Protein AF-A0A139DAP6-F1 (afdb_monomer_lite)

Sequence (101 aa):
RSWPLHHALEKVSEEGHGVVVLLNSAEDSYNLEDRIHEFFDREQASSAKGGSGVYFTVGTGSQILRDIGVGKMRLLSPPVKFSAISGFDLEVVEYVPYSQD

Foldseek 3Di:
DADDPVVVVVVCVVVVHDDDDDDDDPVVVPCPVVVVVCVVPVPCPPPDPPDDVVVVCQPVVLQVCVVVPAQEDAAAGDDDPDPPNVVSNHDDPHHDYDDDD

Radius of gyration: 16.1 Å; chains: 1; bounding box: 43×27×36 Å

Secondary structure (DSSP, 8-state):
-PPPHHHHHHHHHHTS------PPPHHHHH-HHHHHHHHH-TT-------SHHHHHHHHHHHHHHHHTT--EEEEESS-----SSGGGT-EEEEEE-----

pLDDT: mean 77.17, std 17.11, range [36.44, 96.38]

Structure (mmCIF, N/CA/C/O backbone):
data_AF-A0A139DAP6-F1
#
_entry.id   AF-A0A139DAP6-F1
#
loop_
_atom_site.group_PDB
_atom_site.id
_atom_site.type_symbol
_atom_site.label_atom_id
_atom_site.label_alt_id
_atom_site.label_comp_id
_atom_site.label_asym_id
_atom_site.label_entity_id
_atom_site.label_seq_id
_atom_site.pdbx_PDB_ins_code
_atom_site.Cartn_x
_atom_site.Cartn_y
_atom_site.Cartn_z
_atom_site.occupancy
_atom_site.B_iso_or_equiv
_atom_site.auth_seq_id
_atom_site.auth_comp_id
_atom_site.auth_asym_id
_atom_site.auth_atom_id
_atom_site.pdbx_PDB_model_num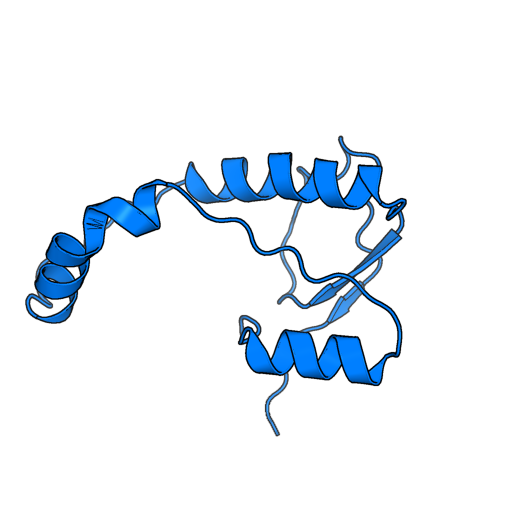
ATOM 1 N N . ARG A 1 1 ? 8.789 8.013 5.719 1.00 70.19 1 ARG A N 1
ATOM 2 C CA . ARG A 1 1 ? 9.684 7.237 4.823 1.00 70.19 1 ARG A CA 1
ATOM 3 C C . ARG A 1 1 ? 8.841 6.187 4.107 1.00 70.19 1 ARG A C 1
ATOM 5 O O . ARG A 1 1 ? 7.781 5.866 4.633 1.00 70.19 1 ARG A O 1
ATOM 12 N N . SER A 1 2 ? 9.243 5.724 2.921 1.00 79.12 2 SER A N 1
ATOM 13 C CA . SER A 1 2 ? 8.588 4.580 2.272 1.00 79.12 2 SER A CA 1
ATOM 14 C C . SER A 1 2 ? 8.895 3.291 3.036 1.00 79.12 2 SER A C 1
ATOM 16 O O . SER A 1 2 ? 9.906 3.211 3.734 1.00 79.12 2 SER A O 1
ATOM 18 N N . TRP A 1 3 ? 8.010 2.307 2.912 1.00 89.12 3 TRP A N 1
ATOM 19 C CA . TRP A 1 3 ? 8.213 0.969 3.455 1.00 89.12 3 TRP A CA 1
ATOM 20 C C . TRP A 1 3 ? 9.170 0.171 2.560 1.00 89.12 3 TRP A C 1
ATOM 22 O O . TRP A 1 3 ? 8.900 0.046 1.363 1.00 89.12 3 TRP A O 1
ATOM 32 N N . PRO A 1 4 ? 10.267 -0.392 3.096 1.00 90.88 4 PRO A N 1
ATOM 33 C CA . PRO A 1 4 ? 11.013 -1.438 2.404 1.00 90.88 4 PRO A CA 1
ATOM 34 C C . PRO A 1 4 ? 10.144 -2.692 2.229 1.00 90.88 4 PRO A C 1
ATOM 36 O O . PRO A 1 4 ? 9.389 -3.045 3.134 1.00 90.88 4 PRO A O 1
ATOM 39 N N . LEU A 1 5 ? 10.258 -3.381 1.086 1.00 89.19 5 LEU A N 1
ATOM 40 C CA . LEU A 1 5 ? 9.402 -4.532 0.755 1.00 89.19 5 LEU A CA 1
ATOM 41 C C . LEU A 1 5 ? 9.459 -5.638 1.817 1.00 89.19 5 LEU A C 1
ATOM 43 O O . LEU A 1 5 ? 8.421 -6.172 2.196 1.00 89.19 5 LEU A O 1
ATOM 47 N N . HIS A 1 6 ? 10.654 -5.972 2.311 1.00 92.69 6 HIS A N 1
ATOM 48 C CA . HIS A 1 6 ? 10.815 -7.034 3.305 1.00 92.69 6 HIS A CA 1
ATOM 49 C C . HIS A 1 6 ? 10.111 -6.694 4.624 1.00 92.69 6 HIS A C 1
ATOM 51 O O . HIS A 1 6 ? 9.406 -7.542 5.157 1.00 92.69 6 HIS A O 1
ATOM 57 N N . HIS A 1 7 ? 10.200 -5.444 5.087 1.00 94.31 7 HIS A N 1
ATOM 58 C CA . HIS A 1 7 ? 9.480 -4.993 6.282 1.00 94.31 7 HIS A CA 1
ATOM 59 C C . HIS A 1 7 ? 7.967 -4.882 6.060 1.00 94.31 7 HIS A C 1
ATOM 61 O O . HIS A 1 7 ? 7.196 -5.116 6.983 1.00 94.31 7 HIS A O 1
ATOM 67 N N . ALA A 1 8 ? 7.511 -4.549 4.848 1.00 93.06 8 ALA A N 1
ATOM 68 C CA . ALA A 1 8 ? 6.082 -4.563 4.534 1.00 93.06 8 ALA A CA 1
ATOM 69 C C . ALA A 1 8 ? 5.507 -5.989 4.589 1.00 93.06 8 ALA A C 1
ATOM 71 O O . ALA A 1 8 ? 4.430 -6.196 5.145 1.00 93.06 8 ALA A O 1
ATOM 72 N N . LEU A 1 9 ? 6.236 -6.970 4.044 1.00 95.12 9 LEU A N 1
ATOM 73 C CA . LEU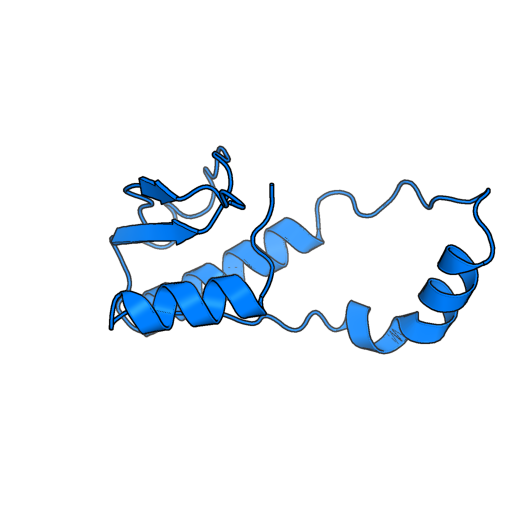 A 1 9 ? 5.863 -8.386 4.111 1.00 95.12 9 LEU A CA 1
ATOM 74 C C . LEU A 1 9 ? 5.843 -8.899 5.556 1.00 95.12 9 LEU A C 1
ATOM 76 O O . LEU A 1 9 ? 4.880 -9.551 5.950 1.00 95.12 9 LEU A O 1
ATOM 80 N N . GLU A 1 10 ? 6.869 -8.567 6.341 1.00 95.75 10 GLU A N 1
ATOM 81 C CA . GLU A 1 10 ? 6.946 -8.885 7.771 1.00 95.75 10 GLU A CA 1
ATOM 82 C C . GLU A 1 10 ? 5.744 -8.307 8.525 1.00 95.75 10 GLU A C 1
ATOM 84 O O . GLU A 1 10 ? 5.001 -9.052 9.162 1.00 95.75 10 GLU A O 1
ATOM 89 N N . LYS A 1 11 ? 5.458 -7.013 8.340 1.00 95.44 11 LYS A N 1
ATOM 90 C CA . LYS A 1 11 ? 4.331 -6.353 9.002 1.00 95.44 11 LYS A CA 1
ATOM 91 C C . LYS A 1 11 ? 2.983 -6.974 8.636 1.00 95.44 11 LYS A C 1
ATOM 93 O O . LYS A 1 11 ? 2.143 -7.172 9.507 1.00 95.44 11 LYS A O 1
ATOM 98 N N . VAL A 1 12 ? 2.760 -7.290 7.360 1.00 95.12 12 VAL A N 1
ATOM 99 C CA . VAL A 1 12 ? 1.529 -7.969 6.917 1.00 95.12 12 VAL A CA 1
ATOM 100 C C . VAL A 1 12 ? 1.418 -9.369 7.527 1.00 95.12 12 VAL A C 1
ATOM 102 O O . VAL A 1 12 ? 0.323 -9.778 7.913 1.00 95.12 12 VAL A O 1
ATOM 105 N N . SER A 1 13 ? 2.536 -10.089 7.650 1.00 96.00 13 SER A N 1
ATOM 106 C CA . SER A 1 13 ? 2.574 -11.399 8.302 1.00 96.00 13 SER A CA 1
ATOM 107 C C . SER A 1 13 ? 2.243 -11.314 9.794 1.00 96.00 13 SER A C 1
ATOM 109 O O . SER A 1 13 ? 1.517 -12.171 10.294 1.00 96.00 13 SER A O 1
ATOM 111 N N . GLU A 1 14 ? 2.747 -10.303 10.505 1.00 96.38 14 GLU A N 1
ATOM 112 C CA . GLU A 1 14 ? 2.471 -10.084 11.935 1.00 96.38 14 GLU A CA 1
ATOM 113 C C . GLU A 1 14 ? 0.990 -9.815 12.222 1.00 96.38 14 GLU A C 1
ATOM 115 O O . GLU A 1 14 ? 0.457 -10.296 13.219 1.00 96.38 14 GLU A O 1
ATOM 120 N N . GLU A 1 15 ? 0.308 -9.074 11.345 1.00 95.12 15 GLU A N 1
ATOM 121 C CA . GLU A 1 15 ? -1.134 -8.817 11.476 1.00 95.12 15 GLU A CA 1
ATOM 122 C C . GLU A 1 15 ? -1.976 -10.079 11.200 1.00 95.12 15 GLU A C 1
ATOM 124 O O . GLU A 1 15 ? -3.172 -10.109 11.488 1.00 95.12 15 GLU A O 1
ATOM 129 N N . GLY A 1 16 ? -1.380 -11.127 10.613 1.00 95.00 16 GLY A N 1
ATOM 130 C CA . GLY A 1 16 ? -2.051 -12.381 10.254 1.00 95.00 16 GLY A CA 1
ATOM 131 C C . GLY A 1 16 ? -3.036 -12.262 9.085 1.00 95.00 16 GLY A C 1
ATOM 132 O O . GLY A 1 16 ? -3.561 -13.273 8.617 1.00 95.00 16 GLY A O 1
ATOM 133 N N . HIS A 1 17 ? -3.282 -11.047 8.591 1.00 92.12 17 HIS A N 1
ATOM 134 C CA . HIS A 1 17 ? -4.124 -10.767 7.438 1.00 92.12 17 HIS A CA 1
ATOM 135 C C . HIS A 1 17 ? -3.646 -9.512 6.695 1.00 92.12 17 HIS A C 1
ATOM 137 O O . HIS A 1 17 ? -3.384 -8.461 7.281 1.00 92.12 17 HIS A O 1
ATOM 143 N N . GLY A 1 18 ? -3.602 -9.578 5.369 1.00 94.25 18 GLY A N 1
ATOM 144 C CA . GLY A 1 18 ? -3.288 -8.424 4.537 1.00 94.25 18 GLY A CA 1
ATOM 145 C C . GLY A 1 18 ? -2.914 -8.821 3.120 1.00 94.25 18 GLY A C 1
ATOM 146 O O . GLY A 1 18 ? -2.914 -9.998 2.764 1.00 94.25 18 GLY A O 1
ATOM 147 N N . VAL A 1 19 ? -2.629 -7.812 2.303 1.00 94.94 19 VAL A N 1
ATOM 148 C CA . VAL A 1 19 ? -2.332 -7.978 0.881 1.00 94.94 19 VAL A CA 1
ATOM 149 C C . VAL A 1 19 ? -1.106 -7.144 0.544 1.00 94.94 19 VAL A C 1
ATOM 151 O O . VAL A 1 19 ? -1.043 -5.963 0.880 1.00 94.94 19 VAL A O 1
ATOM 154 N N . VAL A 1 20 ? -0.154 -7.751 -0.161 1.00 93.69 20 VAL A N 1
ATOM 155 C CA . VAL A 1 20 ? 0.958 -7.046 -0.804 1.00 93.69 20 VAL A CA 1
ATOM 156 C C . VAL A 1 20 ? 0.800 -7.210 -2.309 1.00 93.69 20 VAL A C 1
ATOM 158 O O . VAL A 1 20 ? 0.818 -8.328 -2.819 1.00 93.69 20 VAL A O 1
ATOM 161 N N . VAL A 1 21 ? 0.629 -6.095 -3.021 1.00 90.62 21 VAL A N 1
ATOM 162 C CA . VAL A 1 21 ? 0.506 -6.083 -4.484 1.00 90.62 21 VAL A CA 1
ATOM 163 C C . VAL A 1 21 ? 1.845 -5.672 -5.085 1.00 90.62 21 VAL A C 1
ATOM 165 O O . VAL A 1 21 ? 2.299 -4.547 -4.886 1.00 90.62 21 VAL A O 1
ATOM 168 N N . LEU A 1 22 ? 2.473 -6.583 -5.829 1.00 87.75 22 LEU A N 1
ATOM 169 C CA . LEU A 1 22 ? 3.700 -6.314 -6.572 1.00 87.75 22 LEU A CA 1
ATOM 170 C C . LEU A 1 22 ? 3.352 -6.083 -8.046 1.00 87.75 22 LEU A C 1
ATOM 172 O O . LEU A 1 22 ? 2.948 -7.010 -8.745 1.00 87.75 22 LEU A O 1
ATOM 176 N N . LEU A 1 23 ? 3.498 -4.844 -8.511 1.00 83.00 23 LEU A N 1
ATOM 177 C CA . LEU A 1 23 ? 3.262 -4.481 -9.907 1.00 83.00 23 LEU A CA 1
ATOM 178 C C . LEU A 1 23 ? 4.598 -4.413 -10.639 1.00 83.00 23 LEU A C 1
ATOM 180 O O . LEU A 1 23 ? 5.470 -3.633 -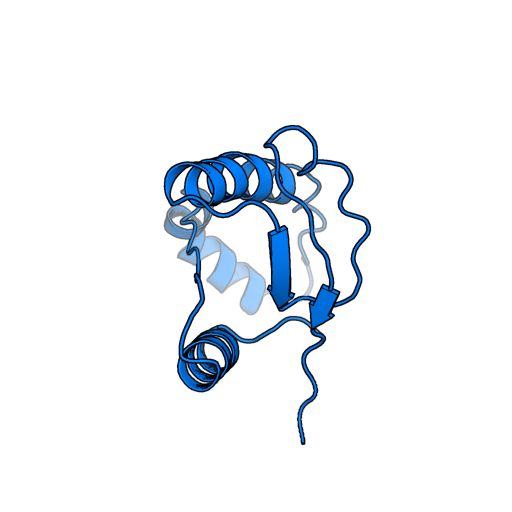10.266 1.00 83.00 23 LEU A O 1
ATOM 184 N N . ASN A 1 24 ? 4.754 -5.232 -11.676 1.00 73.94 24 ASN A N 1
ATOM 185 C CA . ASN A 1 24 ? 5.904 -5.148 -12.564 1.00 73.94 24 ASN A CA 1
ATOM 186 C C . ASN A 1 24 ? 5.625 -4.108 -13.654 1.00 73.94 24 ASN A C 1
ATOM 188 O O . ASN A 1 24 ? 4.659 -4.254 -14.408 1.00 73.94 24 ASN A O 1
ATOM 192 N N . SER A 1 25 ? 6.468 -3.084 -13.759 1.00 65.81 25 SER A N 1
ATOM 193 C CA . SER A 1 25 ? 6.416 -2.141 -14.877 1.00 65.81 25 SER A CA 1
ATOM 194 C C . SER A 1 25 ? 7.361 -2.652 -15.959 1.00 65.81 25 SER A C 1
ATOM 196 O O . SER A 1 25 ? 8.534 -2.889 -15.687 1.00 65.81 25 SER A O 1
ATOM 198 N N . ALA A 1 26 ? 6.891 -2.809 -17.198 1.00 57.75 26 ALA A N 1
ATOM 199 C CA . ALA A 1 26 ? 7.741 -3.284 -18.296 1.00 57.75 26 ALA A CA 1
ATOM 200 C C . ALA A 1 26 ? 9.017 -2.427 -18.470 1.00 57.75 26 ALA A C 1
ATOM 202 O O . ALA A 1 26 ? 10.068 -2.949 -18.828 1.00 57.75 26 ALA A O 1
ATOM 203 N N . GLU A 1 27 ? 8.963 -1.137 -18.122 1.00 55.53 27 GLU A N 1
ATOM 204 C CA . GLU A 1 27 ? 10.118 -0.229 -18.149 1.00 55.53 27 GLU A CA 1
ATOM 205 C C . GLU A 1 27 ? 11.245 -0.586 -17.164 1.00 55.53 27 GLU A C 1
ATOM 207 O O . GLU A 1 27 ? 12.390 -0.191 -17.388 1.00 55.53 27 GLU A O 1
ATOM 212 N N . ASP A 1 28 ? 10.967 -1.359 -16.109 1.00 55.94 28 ASP A N 1
ATOM 213 C CA . ASP A 1 28 ? 11.994 -1.811 -15.159 1.00 55.94 28 ASP A CA 1
ATOM 214 C C . ASP A 1 28 ? 12.861 -2.940 -15.740 1.00 55.94 28 ASP A C 1
ATOM 216 O O . ASP A 1 28 ? 13.984 -3.158 -15.284 1.00 55.94 28 ASP A O 1
ATOM 220 N N . SER A 1 29 ? 12.362 -3.640 -16.767 1.00 53.94 29 SER A N 1
ATOM 221 C CA . SER A 1 29 ? 13.030 -4.799 -17.377 1.00 53.94 29 SER A CA 1
ATOM 222 C C . SER A 1 29 ? 14.034 -4.403 -18.464 1.00 53.94 29 SER A C 1
ATOM 224 O O . SER A 1 29 ? 15.040 -5.083 -18.647 1.00 53.94 29 SER A O 1
ATOM 226 N N . TYR A 1 30 ? 13.763 -3.314 -19.192 1.00 53.22 30 TYR A N 1
ATOM 227 C CA . TYR A 1 30 ? 14.518 -2.940 -20.397 1.00 53.22 30 TYR A CA 1
ATOM 228 C C . TYR A 1 30 ? 15.636 -1.917 -20.162 1.00 53.22 30 TYR A C 1
ATOM 230 O O . TYR A 1 30 ? 16.434 -1.693 -21.061 1.00 53.22 30 TYR A O 1
ATOM 238 N N . ASN A 1 31 ? 15.747 -1.352 -18.957 1.00 63.09 31 ASN A N 1
ATOM 239 C CA . ASN A 1 31 ? 16.648 -0.228 -18.674 1.00 63.09 31 ASN A CA 1
ATOM 240 C C . ASN A 1 31 ? 17.770 -0.571 -17.680 1.00 63.09 31 ASN A C 1
ATOM 242 O O . ASN A 1 31 ? 18.272 0.312 -16.989 1.00 63.09 31 ASN A O 1
ATOM 246 N N . LEU A 1 32 ? 18.156 -1.845 -17.531 1.00 70.94 32 LEU A N 1
ATOM 247 C CA . LEU A 1 32 ? 19.231 -2.204 -16.592 1.00 70.94 32 LEU A CA 1
ATOM 248 C C . LEU A 1 32 ? 20.553 -1.512 -16.959 1.00 70.94 32 LEU A C 1
ATOM 250 O O . LEU A 1 32 ? 21.239 -1.014 -16.073 1.00 70.94 32 LEU A O 1
ATOM 254 N N . GLU A 1 33 ? 20.873 -1.452 -18.251 1.00 74.19 33 GLU A N 1
ATOM 255 C CA . GLU A 1 33 ? 22.056 -0.762 -18.772 1.00 74.19 33 GLU A CA 1
ATOM 256 C C . GLU A 1 33 ? 22.012 0.737 -18.444 1.00 74.19 33 GLU A C 1
ATOM 258 O O . GLU A 1 33 ? 22.926 1.247 -17.799 1.00 74.19 33 GLU A O 1
ATOM 263 N N . ASP A 1 34 ? 20.900 1.412 -18.739 1.00 71.75 34 ASP A N 1
ATOM 264 C CA . ASP A 1 34 ? 20.709 2.831 -18.414 1.00 71.75 34 ASP A CA 1
ATOM 265 C C . ASP A 1 34 ? 20.802 3.110 -16.908 1.00 71.75 34 ASP A C 1
ATOM 267 O O . ASP A 1 34 ? 21.388 4.106 -16.493 1.00 71.75 34 ASP A O 1
ATOM 271 N N . ARG A 1 35 ? 20.284 2.210 -16.061 1.00 70.88 35 ARG A N 1
ATOM 272 C CA . ARG A 1 35 ? 20.383 2.342 -14.595 1.00 70.88 35 ARG A CA 1
ATOM 273 C C . ARG A 1 35 ? 21.805 2.142 -14.087 1.00 70.88 35 ARG A C 1
ATOM 275 O O . ARG A 1 35 ? 22.190 2.776 -13.106 1.00 70.88 35 ARG A O 1
ATOM 282 N N . ILE A 1 36 ? 22.575 1.260 -14.723 1.00 78.88 36 ILE A N 1
ATOM 283 C CA . ILE A 1 36 ? 24.000 1.091 -14.431 1.00 78.88 36 ILE A CA 1
ATOM 284 C C . ILE A 1 36 ? 24.738 2.377 -14.813 1.00 78.88 36 ILE A C 1
ATOM 286 O O . ILE A 1 36 ? 25.487 2.904 -13.991 1.00 78.88 36 ILE A O 1
ATOM 290 N N . HIS A 1 37 ? 24.479 2.925 -16.001 1.00 77.12 37 HIS A N 1
ATOM 291 C CA . HIS A 1 37 ? 25.070 4.190 -16.432 1.00 77.12 37 HIS A CA 1
ATOM 292 C C . HIS A 1 37 ? 24.693 5.358 -15.509 1.00 77.12 37 HIS A C 1
ATOM 294 O O . HIS A 1 37 ? 25.590 6.054 -15.045 1.00 77.12 37 HIS A O 1
ATOM 300 N N . GLU A 1 38 ? 23.419 5.517 -15.138 1.00 73.50 38 GLU A N 1
ATOM 301 C CA . GLU A 1 38 ? 22.949 6.559 -14.207 1.00 73.50 38 GLU A CA 1
ATOM 302 C C . GLU A 1 38 ? 23.562 6.418 -12.799 1.00 73.50 38 GLU A C 1
ATOM 304 O O . GLU A 1 38 ? 23.842 7.411 -12.128 1.00 73.50 38 GLU A O 1
ATOM 309 N N . PHE A 1 39 ? 23.821 5.189 -12.338 1.00 73.19 39 PHE A N 1
ATOM 310 C CA . PHE A 1 39 ? 24.484 4.959 -11.052 1.00 73.19 39 PHE A CA 1
ATOM 311 C C . PHE A 1 39 ? 25.945 5.433 -11.051 1.00 73.19 39 PHE A C 1
ATOM 313 O O . PHE A 1 39 ? 26.425 5.965 -10.042 1.00 73.19 39 PHE A O 1
ATOM 320 N N . PHE A 1 40 ? 26.654 5.223 -12.163 1.00 79.56 40 PHE A N 1
ATOM 321 C CA . PHE A 1 40 ? 28.058 5.609 -12.302 1.00 79.56 40 PHE A CA 1
ATOM 322 C C . PHE A 1 40 ? 28.238 7.075 -12.716 1.00 79.56 40 PHE A C 1
ATOM 324 O O . PHE A 1 40 ? 29.230 7.687 -12.317 1.00 79.56 40 PHE A O 1
ATOM 331 N N . ASP A 1 41 ? 27.279 7.652 -13.438 1.00 70.44 41 ASP A N 1
ATOM 332 C CA . ASP A 1 41 ? 27.349 9.006 -13.986 1.00 70.44 41 ASP A CA 1
ATOM 333 C C . ASP A 1 41 ? 26.482 9.980 -13.165 1.00 70.44 41 ASP A C 1
ATOM 335 O O . ASP A 1 41 ? 25.370 10.366 -13.527 1.00 70.44 41 ASP A O 1
ATOM 339 N N . ARG A 1 42 ? 26.990 10.363 -11.984 1.00 58.62 42 ARG A N 1
ATOM 340 C CA . ARG A 1 42 ? 26.262 11.172 -10.980 1.00 58.62 42 ARG A CA 1
ATOM 341 C C . ARG A 1 42 ? 25.880 12.593 -11.429 1.00 58.62 42 ARG A C 1
ATOM 343 O O . ARG A 1 42 ? 25.168 13.268 -10.686 1.00 58.62 42 ARG A O 1
ATOM 350 N N . GLU A 1 43 ? 26.356 13.070 -12.579 1.00 57.78 43 GLU A N 1
ATOM 351 C CA . GLU A 1 43 ? 26.120 14.446 -13.046 1.00 57.78 43 GLU A CA 1
ATOM 352 C C . GLU A 1 43 ? 24.869 14.604 -13.925 1.00 57.78 43 GLU A C 1
ATOM 354 O O . GLU A 1 43 ? 24.353 15.715 -14.052 1.00 57.78 43 GLU A O 1
ATOM 359 N N . GLN A 1 44 ? 24.308 13.514 -14.457 1.00 52.19 44 GLN A N 1
ATOM 360 C CA . GLN A 1 44 ? 23.034 13.527 -15.184 1.00 52.19 44 GLN A CA 1
ATOM 361 C C . GLN A 1 44 ? 21.967 12.767 -14.398 1.00 52.19 44 GLN A C 1
ATOM 363 O O . GLN A 1 44 ? 21.460 11.737 -14.829 1.00 52.19 44 GLN A O 1
ATOM 368 N N . ALA A 1 45 ? 21.588 13.296 -13.233 1.00 49.12 45 ALA A N 1
ATOM 369 C CA . ALA A 1 45 ? 20.340 12.884 -12.604 1.00 49.12 45 ALA A CA 1
ATOM 370 C C . ALA A 1 45 ? 19.198 13.260 -13.557 1.00 49.12 45 ALA A C 1
ATOM 372 O O . ALA A 1 45 ? 18.828 14.435 -13.679 1.00 49.12 45 ALA A O 1
ATOM 373 N N . SER A 1 46 ? 18.683 12.266 -14.277 1.00 51.34 46 SER A N 1
ATOM 374 C CA . SER A 1 46 ? 17.599 12.454 -15.223 1.00 51.34 46 SER A CA 1
ATOM 375 C C . SER A 1 46 ? 16.365 12.942 -14.458 1.00 51.34 46 SER A C 1
ATOM 377 O O . SER A 1 46 ? 15.686 12.228 -13.720 1.00 51.34 46 SER A O 1
ATOM 379 N N . SER A 1 47 ? 16.087 14.235 -14.589 1.00 50.84 47 SER A N 1
ATOM 380 C CA . SER A 1 47 ? 14.929 14.904 -14.005 1.00 50.84 47 SER A CA 1
ATOM 381 C C . SER A 1 47 ? 13.677 14.589 -14.823 1.00 50.84 47 SER A C 1
ATOM 383 O O . SER A 1 47 ? 13.021 15.483 -15.342 1.00 50.84 47 SER A O 1
ATOM 385 N N . ALA A 1 48 ? 13.332 13.310 -14.978 1.00 47.59 48 ALA A N 1
ATOM 386 C CA . ALA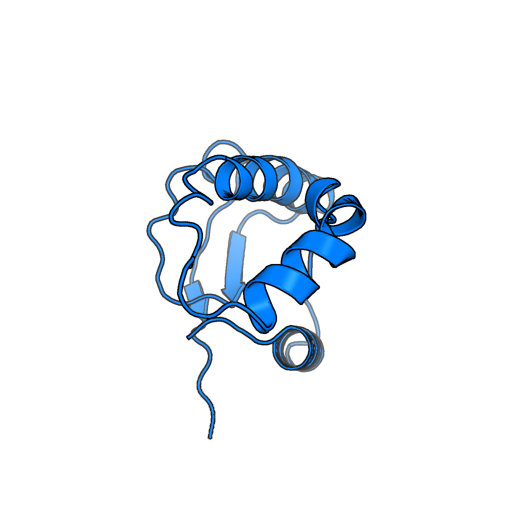 A 1 48 ? 12.117 12.918 -15.685 1.00 47.59 48 ALA A CA 1
ATOM 387 C C . ALA A 1 48 ? 11.681 11.478 -15.375 1.00 47.59 48 ALA A C 1
ATOM 389 O O . ALA A 1 48 ? 11.740 10.599 -16.223 1.00 47.59 48 ALA A O 1
ATOM 390 N N . LYS A 1 49 ? 11.116 11.245 -14.188 1.00 46.62 49 LYS A N 1
ATOM 391 C CA . LYS A 1 49 ? 10.054 10.228 -14.034 1.00 46.62 49 LYS A CA 1
ATOM 392 C C . LYS A 1 49 ? 8.798 10.895 -13.489 1.00 46.62 49 LYS A C 1
ATOM 394 O O . LYS A 1 49 ? 8.270 10.568 -12.431 1.00 46.62 49 LYS A O 1
ATOM 399 N N . GLY A 1 50 ? 8.377 11.935 -14.207 1.00 36.44 50 GLY A N 1
ATOM 400 C CA . GLY A 1 50 ? 7.166 12.688 -13.927 1.00 36.44 50 GLY A CA 1
ATOM 401 C C . GLY A 1 50 ? 5.918 11.882 -14.282 1.00 36.44 50 GLY A C 1
ATOM 402 O O . GLY A 1 50 ? 5.733 11.467 -15.422 1.00 36.44 50 GLY A O 1
ATOM 403 N N . GLY A 1 51 ? 5.039 11.704 -13.298 1.00 39.22 51 GLY A N 1
ATOM 404 C CA . GLY A 1 51 ? 3.600 11.502 -13.485 1.00 39.22 51 GL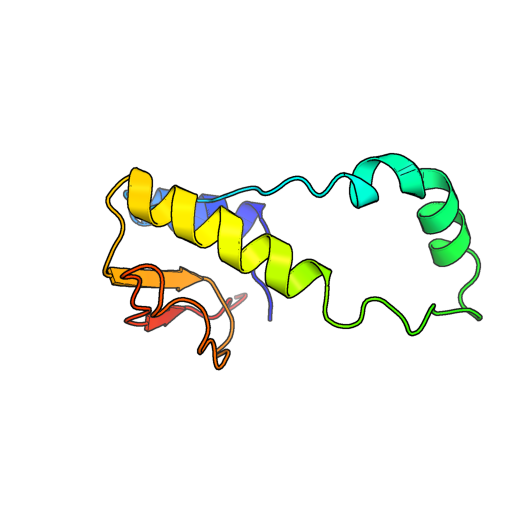Y A CA 1
ATOM 405 C C . GLY A 1 51 ? 3.135 10.112 -13.926 1.00 39.22 51 GLY A C 1
ATOM 406 O O . GLY A 1 51 ? 2.288 9.538 -13.252 1.00 39.22 51 GLY A O 1
ATOM 407 N N . SER A 1 52 ? 3.661 9.565 -15.023 1.00 40.25 52 SER A N 1
ATOM 408 C CA . SER A 1 52 ? 3.076 8.407 -15.731 1.00 40.25 52 SER A CA 1
ATOM 409 C C . SER A 1 52 ? 3.059 7.107 -14.909 1.00 40.25 52 SER A C 1
ATOM 411 O O . SER A 1 52 ? 2.022 6.449 -14.803 1.00 40.25 52 SER A O 1
ATOM 413 N N . GLY A 1 53 ? 4.176 6.779 -14.247 1.00 41.97 53 GLY A N 1
ATOM 414 C CA . GLY A 1 53 ? 4.301 5.546 -13.462 1.00 41.97 53 GLY A CA 1
ATOM 415 C C . GLY A 1 53 ? 3.285 5.468 -12.323 1.00 41.97 53 GLY A C 1
ATOM 416 O O . GLY A 1 53 ? 2.630 4.447 -12.161 1.00 41.97 53 GLY A O 1
ATOM 417 N N . VAL A 1 54 ? 3.062 6.581 -11.613 1.00 50.16 54 VAL A N 1
ATOM 418 C CA . VAL A 1 54 ? 2.122 6.652 -10.481 1.00 50.16 54 VAL A CA 1
ATOM 419 C C . VAL A 1 54 ? 0.689 6.336 -10.924 1.00 50.16 54 VAL A C 1
ATOM 421 O O . VAL A 1 54 ? -0.020 5.626 -10.216 1.00 50.16 54 VAL A O 1
ATOM 424 N N . TYR A 1 55 ? 0.264 6.794 -12.108 1.00 46.59 55 TYR A N 1
ATOM 425 C CA . TYR A 1 55 ? -1.077 6.498 -12.629 1.00 46.59 55 TYR A CA 1
ATOM 426 C C . TYR A 1 55 ? -1.243 5.028 -13.041 1.00 46.59 55 TYR A C 1
ATOM 428 O O . TYR A 1 55 ? -2.293 4.443 -12.766 1.00 46.59 55 TYR A O 1
ATOM 436 N N . PHE A 1 56 ? -0.212 4.411 -13.634 1.00 48.19 56 PHE A N 1
ATOM 437 C CA . PHE A 1 56 ? -0.248 2.988 -14.000 1.00 48.19 56 PHE A CA 1
ATOM 438 C C . PHE A 1 56 ? -0.273 2.079 -12.761 1.00 48.19 56 PHE A C 1
ATOM 440 O O . PHE A 1 56 ? -0.994 1.081 -12.729 1.00 48.19 56 PHE A O 1
ATOM 447 N N . THR A 1 57 ? 0.457 2.456 -11.705 1.00 59.66 57 THR A N 1
ATOM 448 C CA . THR A 1 57 ? 0.470 1.722 -10.429 1.00 59.66 57 THR A CA 1
ATOM 449 C C . THR A 1 57 ? -0.878 1.816 -9.706 1.00 59.66 57 THR A C 1
ATOM 451 O O . THR A 1 57 ? -1.329 0.841 -9.107 1.00 59.66 57 THR A O 1
ATOM 454 N N . VAL A 1 58 ? -1.549 2.972 -9.774 1.00 69.75 58 VAL A N 1
ATOM 455 C CA . VAL A 1 58 ? -2.812 3.197 -9.056 1.00 69.75 58 VAL A CA 1
ATOM 456 C C . VAL A 1 58 ? -3.980 2.452 -9.701 1.00 69.75 58 VAL A C 1
ATOM 458 O O . VAL A 1 58 ? -4.734 1.814 -8.974 1.00 69.75 58 VAL A O 1
ATOM 461 N N . GLY A 1 59 ? -4.135 2.486 -11.029 1.00 81.75 59 GLY A N 1
ATOM 462 C CA . GLY A 1 59 ? -5.275 1.843 -11.698 1.00 81.75 59 GLY A CA 1
ATOM 463 C C . GLY A 1 59 ? -5.289 0.323 -11.521 1.00 81.75 59 GLY A C 1
ATOM 464 O O . GLY A 1 59 ? -6.204 -0.231 -10.913 1.00 81.75 59 GLY A O 1
ATOM 465 N N . THR A 1 60 ? -4.232 -0.343 -11.990 1.00 85.94 60 THR A N 1
ATOM 466 C CA . THR A 1 60 ? -4.104 -1.806 -11.920 1.00 85.94 60 THR A CA 1
ATOM 467 C C . THR A 1 60 ? -4.081 -2.302 -10.475 1.00 85.94 60 THR A C 1
ATOM 469 O O . THR A 1 60 ? -4.763 -3.268 -10.142 1.00 85.94 60 THR A O 1
ATOM 472 N N . GLY A 1 61 ? -3.349 -1.614 -9.589 1.00 87.81 61 GLY A N 1
ATOM 473 C CA . GLY A 1 61 ? -3.313 -1.961 -8.169 1.00 87.81 61 GLY A CA 1
ATOM 474 C C . GLY A 1 61 ? -4.690 -1.870 -7.511 1.00 87.81 61 GLY A C 1
ATOM 475 O O . GLY A 1 61 ? -5.061 -2.759 -6.747 1.00 87.81 61 GLY A O 1
ATOM 476 N N . SER A 1 62 ? -5.475 -0.845 -7.852 1.00 89.12 62 SER A N 1
ATOM 477 C CA . SER A 1 62 ? -6.822 -0.672 -7.298 1.00 89.12 62 SER A CA 1
ATOM 478 C C . SER A 1 62 ? -7.796 -1.748 -7.781 1.00 89.12 62 SER A C 1
ATOM 480 O O . SER A 1 62 ? -8.583 -2.254 -6.985 1.00 89.12 62 SER A O 1
ATOM 482 N N . GLN A 1 63 ? -7.721 -2.142 -9.055 1.00 89.88 63 GLN A N 1
ATOM 483 C CA . GLN A 1 63 ? -8.551 -3.225 -9.598 1.00 89.88 63 GLN A CA 1
ATOM 484 C C . GLN A 1 63 ? -8.241 -4.565 -8.931 1.00 89.88 63 GLN A C 1
ATOM 486 O O . GLN A 1 63 ? -9.158 -5.227 -8.460 1.00 89.88 63 GLN A O 1
ATOM 491 N N . ILE A 1 64 ? -6.956 -4.915 -8.790 1.00 92.50 64 ILE A N 1
ATOM 492 C CA . ILE A 1 64 ? -6.546 -6.149 -8.102 1.00 92.50 64 ILE A CA 1
ATOM 493 C C . ILE A 1 64 ? -7.107 -6.185 -6.679 1.00 92.50 64 ILE A C 1
ATOM 495 O O . ILE A 1 64 ? -7.680 -7.191 -6.272 1.00 92.50 64 ILE A O 1
ATOM 499 N N . LEU A 1 65 ? -6.958 -5.088 -5.926 1.00 93.31 65 LEU A N 1
ATOM 500 C CA . LEU A 1 65 ? -7.464 -4.993 -4.556 1.00 93.31 65 LEU A CA 1
ATOM 501 C C . LEU A 1 65 ? -8.988 -5.166 -4.502 1.00 93.31 65 LEU A C 1
ATOM 503 O O . LEU A 1 65 ? -9.490 -5.902 -3.652 1.00 93.31 65 LEU A O 1
ATOM 507 N N . ARG A 1 66 ? -9.722 -4.541 -5.425 1.00 93.00 66 ARG A N 1
ATOM 508 C CA . ARG A 1 66 ? -11.178 -4.678 -5.511 1.00 93.00 66 ARG A CA 1
ATOM 509 C C . ARG A 1 66 ? -11.604 -6.111 -5.837 1.00 93.00 66 ARG A C 1
ATOM 511 O O . ARG A 1 66 ? -12.507 -6.629 -5.181 1.00 93.00 66 ARG A O 1
ATOM 518 N N . ASP A 1 67 ? -10.938 -6.749 -6.795 1.00 94.50 67 ASP A N 1
ATOM 519 C CA . ASP A 1 67 ? -11.265 -8.097 -7.275 1.00 94.50 67 ASP A CA 1
ATOM 520 C C . ASP A 1 67 ? -11.086 -9.166 -6.189 1.00 94.50 67 ASP A C 1
ATOM 522 O O . ASP A 1 67 ? -11.858 -10.123 -6.121 1.00 94.50 67 ASP A O 1
ATOM 526 N N . ILE A 1 68 ? -10.116 -8.985 -5.288 1.00 94.31 68 ILE A N 1
ATOM 527 C CA . ILE A 1 68 ? -9.913 -9.871 -4.127 1.00 94.31 68 ILE A CA 1
ATOM 528 C C . ILE A 1 68 ? -10.769 -9.478 -2.909 1.00 94.31 68 ILE A C 1
ATOM 530 O O . ILE A 1 68 ? -10.616 -10.055 -1.832 1.00 94.31 68 ILE A O 1
ATOM 534 N N . GLY A 1 69 ? -11.668 -8.502 -3.061 1.00 93.88 69 GLY A N 1
ATOM 535 C CA . GLY A 1 69 ? -12.647 -8.115 -2.046 1.00 93.88 69 GLY A CA 1
ATOM 536 C C . GLY A 1 69 ? -12.175 -7.064 -1.039 1.00 93.88 69 GLY A C 1
ATOM 537 O O . GLY A 1 69 ? -12.854 -6.850 -0.033 1.00 93.88 69 GLY A O 1
ATOM 538 N N . VAL A 1 70 ? -11.051 -6.382 -1.280 1.00 94.56 70 VAL A N 1
ATOM 539 C CA . VAL A 1 70 ? -10.655 -5.231 -0.455 1.00 94.56 70 VAL A CA 1
ATOM 540 C C . VAL A 1 70 ? -11.572 -4.047 -0.773 1.00 94.56 70 VAL A C 1
ATOM 542 O O . VAL A 1 70 ? -11.866 -3.755 -1.929 1.00 94.56 70 VAL A O 1
ATOM 545 N N . GLY A 1 71 ? -12.028 -3.362 0.277 1.00 92.12 71 GLY A N 1
ATOM 546 C CA . GLY A 1 71 ? -12.793 -2.115 0.177 1.00 92.12 71 GLY A CA 1
ATOM 547 C C . GLY A 1 71 ? -12.210 -1.048 1.095 1.00 92.12 71 GLY A C 1
ATOM 548 O O . GLY A 1 71 ? -11.708 -0.030 0.636 1.00 92.12 71 GLY A O 1
ATOM 549 N N . LYS A 1 72 ? -12.187 -1.316 2.404 1.00 93.25 72 LYS A N 1
ATOM 550 C CA . LYS A 1 72 ? -11.508 -0.473 3.398 1.00 93.25 72 LYS A CA 1
ATOM 551 C C . LYS A 1 72 ? -10.178 -1.099 3.799 1.00 93.25 72 LYS A C 1
ATOM 553 O O . LYS A 1 72 ? -10.136 -2.296 4.078 1.00 93.25 72 LYS A O 1
ATOM 558 N N . MET A 1 73 ? -9.111 -0.308 3.866 1.00 93.50 73 MET A N 1
ATOM 559 C CA . MET A 1 73 ? -7.783 -0.814 4.230 1.00 93.50 73 MET A CA 1
ATOM 560 C C . MET A 1 73 ? -6.945 0.190 5.021 1.00 93.50 73 MET A C 1
ATOM 562 O O . MET A 1 73 ? -7.094 1.405 4.879 1.00 93.50 73 MET A O 1
ATOM 566 N N . ARG A 1 74 ? -6.022 -0.342 5.827 1.00 93.31 74 ARG A N 1
ATOM 567 C CA . ARG A 1 74 ? -4.902 0.415 6.395 1.00 93.31 74 ARG A CA 1
ATOM 568 C C . ARG A 1 74 ? -3.736 0.321 5.419 1.00 93.31 74 ARG A C 1
ATOM 570 O O . ARG A 1 74 ? -3.336 -0.781 5.051 1.00 93.31 74 ARG A O 1
ATOM 577 N N . LEU A 1 75 ? -3.224 1.458 4.969 1.00 91.56 75 LEU A N 1
ATOM 578 C CA . LEU A 1 75 ? -2.201 1.515 3.933 1.00 91.56 75 LEU A CA 1
ATOM 579 C C . LEU A 1 75 ? -0.818 1.721 4.552 1.00 91.56 75 LEU A C 1
ATOM 581 O O . LEU A 1 75 ? -0.581 2.725 5.224 1.00 91.56 75 LEU A O 1
ATOM 585 N N . LEU A 1 76 ? 0.111 0.804 4.276 1.00 92.19 76 LEU A N 1
ATOM 586 C CA . LEU A 1 76 ? 1.521 0.948 4.639 1.00 92.19 76 LEU A CA 1
ATOM 587 C C . LEU A 1 76 ? 2.178 2.017 3.751 1.00 92.19 76 LEU A C 1
ATOM 589 O O . LEU A 1 76 ? 2.694 1.737 2.671 1.00 92.19 76 LEU A O 1
ATOM 593 N N . SER A 1 77 ? 2.117 3.275 4.181 1.00 84.81 77 SER A N 1
ATOM 594 C CA . SER A 1 77 ? 2.619 4.424 3.426 1.00 84.81 77 SER A CA 1
ATOM 595 C C . SER A 1 77 ? 2.787 5.630 4.353 1.00 84.81 77 SER A C 1
ATOM 597 O O . SER A 1 77 ? 2.033 5.768 5.318 1.00 84.81 77 SER A O 1
ATOM 599 N N . PRO A 1 78 ? 3.712 6.569 4.066 1.00 80.12 78 PRO A N 1
ATOM 600 C CA . PRO A 1 78 ? 3.590 7.913 4.627 1.00 80.12 78 PRO A CA 1
ATOM 601 C C . PRO A 1 78 ? 2.220 8.523 4.264 1.00 80.12 78 PRO A C 1
ATOM 603 O O . PRO A 1 78 ? 1.604 8.080 3.292 1.00 80.12 78 PRO A O 1
ATOM 606 N N . PRO A 1 79 ? 1.736 9.546 4.991 1.00 76.00 79 PRO A N 1
ATOM 607 C CA . PRO A 1 79 ? 0.493 10.224 4.636 1.00 76.00 79 PRO A CA 1
ATOM 608 C C . PRO A 1 79 ? 0.607 10.828 3.231 1.00 76.00 79 PRO A C 1
ATOM 610 O O . PRO A 1 79 ? 1.435 11.710 2.996 1.00 76.00 79 PRO A O 1
ATOM 613 N N . VAL A 1 80 ? -0.213 10.358 2.292 1.00 73.25 80 VAL A N 1
ATOM 614 C CA . VAL A 1 80 ? -0.257 10.880 0.918 1.00 73.25 80 VAL A CA 1
ATOM 615 C C . VAL A 1 80 ? -1.698 11.218 0.577 1.00 73.25 80 VAL A C 1
ATOM 617 O O . VAL A 1 80 ? -2.601 10.434 0.852 1.00 73.25 80 VAL A O 1
ATOM 620 N N . LYS A 1 81 ? -1.936 12.373 -0.049 1.00 63.66 81 LYS A N 1
ATOM 621 C CA . LYS A 1 81 ? -3.265 12.712 -0.569 1.00 63.66 81 LYS A CA 1
ATOM 622 C C . LYS A 1 81 ? -3.525 11.907 -1.845 1.00 63.66 81 LYS A C 1
ATOM 624 O O . LYS A 1 81 ? -3.145 12.343 -2.927 1.00 63.66 81 LYS A O 1
ATOM 629 N N . PHE A 1 82 ? -4.160 10.744 -1.720 1.00 64.38 82 PHE A N 1
ATOM 630 C CA . PHE A 1 82 ? -4.622 9.962 -2.869 1.00 64.38 82 PHE A CA 1
ATOM 631 C C . PHE A 1 82 ? -6.110 10.211 -3.118 1.00 64.38 82 PHE A C 1
ATOM 633 O O . PHE A 1 82 ? -6.964 9.680 -2.420 1.00 64.38 82 PHE A O 1
ATOM 640 N N . SER A 1 83 ? -6.422 11.005 -4.140 1.00 60.00 83 SER A N 1
ATOM 641 C CA . SER A 1 83 ? -7.796 11.256 -4.600 1.00 60.00 83 SER A CA 1
ATOM 642 C C . SER A 1 83 ? -8.259 10.304 -5.715 1.00 60.00 83 SER A C 1
ATOM 644 O O . SER A 1 83 ? -9.418 10.356 -6.103 1.00 60.00 83 SER A O 1
ATOM 646 N N . ALA A 1 84 ? -7.381 9.434 -6.229 1.00 66.94 84 ALA A N 1
ATOM 647 C CA . ALA A 1 84 ? -7.641 8.602 -7.411 1.00 66.94 84 ALA A CA 1
ATOM 648 C C . ALA A 1 84 ? -8.240 7.209 -7.118 1.00 66.94 84 ALA A C 1
ATOM 650 O O . ALA A 1 84 ? -8.769 6.576 -8.025 1.00 66.94 84 ALA A O 1
ATOM 651 N N . ILE A 1 85 ? -8.171 6.722 -5.874 1.00 71.00 85 ILE A N 1
ATOM 652 C CA . ILE A 1 85 ? -8.615 5.360 -5.509 1.00 71.00 85 ILE A CA 1
ATOM 653 C C . ILE A 1 85 ? -10.114 5.267 -5.186 1.00 71.00 85 ILE A C 1
ATOM 655 O O . ILE A 1 85 ? -10.691 4.185 -5.233 1.00 71.00 85 ILE A O 1
ATOM 659 N N . SER A 1 86 ? -10.770 6.401 -4.923 1.00 69.44 86 SER A N 1
ATOM 660 C CA . SER A 1 86 ? -12.207 6.457 -4.626 1.00 69.44 86 SER A CA 1
ATOM 661 C C . SER A 1 86 ? -13.081 6.017 -5.805 1.00 69.44 86 SER A C 1
ATOM 663 O O . SER A 1 86 ? -14.194 5.553 -5.592 1.00 69.44 86 SER A O 1
ATOM 665 N N . GLY A 1 87 ? -12.572 6.107 -7.040 1.00 81.31 87 GLY A N 1
ATOM 666 C CA . GLY A 1 87 ? -13.241 5.591 -8.240 1.00 81.31 87 GLY A CA 1
ATOM 667 C C . GLY A 1 87 ? -13.233 4.062 -8.372 1.00 81.31 87 GLY A C 1
ATOM 668 O O . GLY A 1 87 ? -13.838 3.544 -9.304 1.00 81.31 87 GLY A O 1
ATOM 669 N N . PHE A 1 88 ? -12.560 3.348 -7.464 1.00 84.19 88 PHE A N 1
ATOM 670 C CA . PHE A 1 88 ? -12.440 1.884 -7.458 1.00 84.19 88 PHE A CA 1
ATOM 671 C C . PHE A 1 88 ? -13.143 1.232 -6.258 1.00 84.19 88 PHE A C 1
ATOM 673 O O . PHE A 1 88 ? -12.866 0.079 -5.937 1.00 84.19 88 PHE A O 1
ATOM 680 N N . ASP A 1 89 ? -14.026 1.967 -5.573 1.00 87.38 89 ASP A N 1
ATOM 681 C CA . ASP A 1 89 ? -14.652 1.551 -4.308 1.00 87.38 89 ASP A CA 1
ATOM 682 C C . ASP A 1 89 ? -13.631 1.213 -3.200 1.00 87.38 89 ASP A C 1
ATOM 684 O O . ASP A 1 89 ? -13.888 0.369 -2.337 1.00 87.38 89 ASP A O 1
ATOM 688 N N . LEU A 1 90 ? -12.466 1.873 -3.217 1.00 89.94 90 LEU A N 1
ATOM 689 C CA . LEU A 1 90 ? -11.423 1.724 -2.205 1.00 89.94 90 LEU A CA 1
ATOM 690 C C . LEU A 1 90 ? -11.365 2.936 -1.273 1.00 89.94 90 LEU A C 1
ATOM 692 O O . LEU A 1 90 ? -11.405 4.090 -1.704 1.00 89.94 90 LEU A O 1
ATOM 696 N N . GLU A 1 91 ? -11.186 2.664 0.015 1.00 90.06 91 GLU A N 1
ATOM 697 C CA . GLU A 1 91 ? -11.085 3.658 1.078 1.00 90.06 91 GLU A CA 1
ATOM 698 C C . GLU A 1 91 ? -9.888 3.343 1.981 1.00 90.06 91 GLU A C 1
ATOM 700 O O . GLU A 1 91 ? -9.794 2.277 2.597 1.00 90.06 91 GLU A O 1
ATOM 705 N N . VAL A 1 92 ? -8.964 4.298 2.090 1.00 89.31 92 VAL A N 1
ATOM 706 C CA . VAL A 1 92 ? -7.882 4.227 3.075 1.00 89.31 92 VAL A CA 1
ATOM 707 C C . VAL A 1 92 ? -8.407 4.787 4.389 1.00 89.31 92 VAL A C 1
ATOM 709 O O . VAL A 1 92 ? -8.654 5.986 4.497 1.00 89.31 92 VAL A O 1
ATOM 712 N N . VAL A 1 93 ? -8.573 3.915 5.382 1.00 92.75 93 VAL A N 1
ATOM 713 C CA . VAL A 1 93 ? -9.061 4.302 6.717 1.00 92.75 93 VAL A CA 1
ATOM 714 C C . VAL A 1 93 ? -7.929 4.735 7.648 1.00 92.75 93 VAL A C 1
ATOM 716 O O . VAL A 1 93 ? -8.168 5.430 8.630 1.00 92.75 93 VAL A O 1
ATOM 719 N N . GLU A 1 94 ? -6.692 4.348 7.331 1.00 92.56 94 GLU A N 1
ATOM 720 C CA . GLU A 1 94 ? -5.500 4.676 8.111 1.00 92.56 94 GLU A CA 1
ATOM 721 C C . GLU A 1 94 ? -4.250 4.624 7.227 1.00 92.56 94 GLU A C 1
ATOM 723 O O . GLU A 1 94 ? -4.114 3.732 6.388 1.00 92.56 94 GLU A O 1
ATOM 728 N N . TYR A 1 95 ? -3.316 5.547 7.450 1.00 89.56 95 TYR A N 1
ATOM 729 C CA . TYR A 1 95 ? -1.959 5.463 6.913 1.00 89.56 95 TYR A CA 1
ATOM 730 C C . TYR A 1 95 ? -1.024 5.011 8.027 1.00 89.56 95 TYR A C 1
ATOM 732 O O . TYR A 1 95 ? -0.891 5.709 9.031 1.00 89.56 95 TYR A O 1
ATOM 740 N N . VAL A 1 96 ? -0.355 3.878 7.832 1.00 91.94 96 VAL A N 1
ATOM 741 C CA . VAL A 1 96 ? 0.628 3.346 8.778 1.00 91.94 96 VAL A CA 1
ATOM 742 C C . VAL A 1 96 ? 2.021 3.743 8.278 1.00 91.94 96 VAL A C 1
ATOM 744 O O . VAL A 1 96 ? 2.512 3.168 7.297 1.00 91.94 96 VAL A O 1
ATOM 747 N N . PRO A 1 97 ? 2.668 4.759 8.878 1.00 90.50 97 PRO A N 1
ATOM 748 C CA . PRO A 1 97 ? 4.002 5.166 8.469 1.00 90.50 97 PRO A CA 1
ATOM 749 C C . PRO A 1 97 ? 5.033 4.117 8.891 1.00 90.50 97 PRO A C 1
ATOM 751 O O . PRO A 1 97 ? 4.890 3.463 9.917 1.00 90.50 97 PRO A O 1
ATOM 754 N N . TYR A 1 98 ? 6.114 4.001 8.121 1.00 90.06 98 TYR A N 1
ATOM 755 C CA . TYR A 1 98 ? 7.262 3.205 8.540 1.00 90.06 98 TYR A CA 1
ATOM 756 C C . TYR A 1 98 ? 8.042 3.949 9.634 1.00 90.06 98 TYR A C 1
ATOM 758 O O . TYR A 1 98 ? 8.605 5.021 9.368 1.00 90.06 98 TYR A O 1
ATOM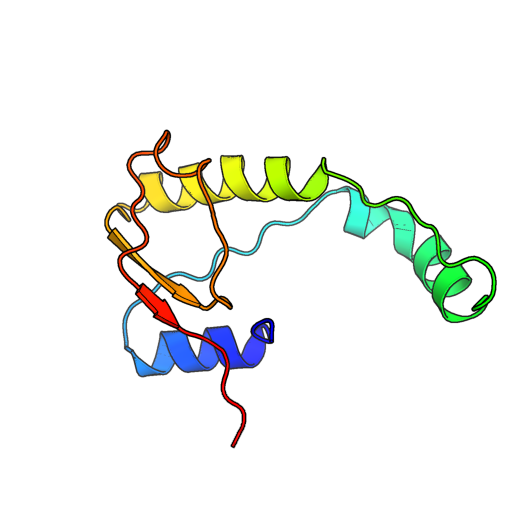 766 N N . SER A 1 99 ? 8.072 3.380 10.838 1.00 82.56 99 SER A N 1
ATOM 767 C CA . SER A 1 99 ? 8.971 3.743 11.934 1.00 82.56 99 SER A CA 1
ATOM 768 C C . SER A 1 99 ? 10.058 2.682 12.040 1.00 82.56 99 SER A C 1
ATOM 770 O O . SER A 1 99 ? 9.764 1.497 12.141 1.00 82.56 99 SER A O 1
ATOM 772 N N . GLN A 1 100 ? 11.309 3.117 11.978 1.00 66.75 100 GLN A N 1
ATOM 773 C CA . GLN A 1 100 ? 12.452 2.268 12.266 1.00 66.75 100 GLN A CA 1
ATOM 774 C C . GLN A 1 100 ? 12.809 2.527 13.729 1.00 66.75 100 GLN A C 1
ATOM 776 O O . GLN A 1 100 ? 13.082 3.685 14.055 1.00 66.75 100 GLN A O 1
ATOM 781 N N . ASP A 1 101 ? 12.747 1.501 14.572 1.00 54.38 101 ASP A N 1
ATOM 782 C CA . ASP A 1 101 ? 13.478 1.511 15.844 1.00 54.38 101 ASP A CA 1
ATOM 783 C C . ASP A 1 101 ? 14.980 1.314 15.576 1.00 54.38 101 ASP A C 1
ATOM 785 O O . ASP A 1 101 ? 15.327 0.552 14.636 1.00 54.38 101 ASP A O 1
#